Protein AF-W6N243-F1 (afdb_monomer_lite)

InterPro domains:
  IPR001034 DeoR-type HTH domain [PF08220] (4-28)
  IPR037171 NagB/RpiA transferase-like [SSF100950] (47-79)
  IPR050313 Carbohydrate Metabolism HTH-type Transcriptional Regulators [PTHR30363] (2-77)

Organism: NCBI:txid1408889

Secondary structure (DSSP, 8-state):
----HHHHHHHHHHHHHTTSEEEETTEEEES------HHHHHHTTHHHHHHHHHHHHTT--TT------SSTTGGGGGG-

Radius of gyration: 18.67 Å; chains: 1; bounding box: 36×37×43 Å

Foldseek 3Di:
DDDDPVRVVVVVVVCVVVQQWDDDVPGIGGPDPCPPDQVVQLPPPVVVLLVVLVVVVVPDDPPDDDDFDPHSSRVSVVVD

Structure (mmCIF, N/CA/C/O backbone):
data_AF-W6N243-F1
#
_entry.id   AF-W6N243-F1
#
loop_
_atom_site.group_PDB
_atom_site.id
_atom_site.type_symbol
_atom_site.label_atom_id
_atom_site.label_alt_id
_atom_site.label_comp_id
_atom_site.label_asym_id
_atom_site.label_entity_id
_atom_site.label_seq_id
_atom_site.pdbx_PDB_ins_code
_atom_site.Cartn_x
_atom_site.Cartn_y
_atom_site.Cartn_z
_atom_site.occupancy
_atom_site.B_iso_or_equiv
_atom_site.auth_seq_id
_atom_site.auth_comp_id
_atom_site.auth_asym_id
_atom_site.auth_atom_id
_atom_site.pdbx_PDB_model_num
ATOM 1 N N . MET A 1 1 ? 8.210 21.197 -4.807 1.00 46.94 1 MET A N 1
ATOM 2 C CA . MET A 1 1 ? 9.125 21.158 -5.968 1.00 46.94 1 MET A CA 1
ATOM 3 C C . MET A 1 1 ? 8.303 21.516 -7.194 1.00 46.94 1 MET A C 1
ATOM 5 O O . MET A 1 1 ? 7.595 20.657 -7.697 1.00 46.94 1 MET A O 1
ATOM 9 N N . GLU A 1 2 ? 8.319 22.775 -7.626 1.00 53.16 2 GLU A N 1
ATOM 10 C CA . GLU A 1 2 ? 7.756 23.149 -8.930 1.00 53.16 2 GLU A CA 1
ATOM 11 C C . GLU A 1 2 ? 8.884 23.104 -9.961 1.00 53.16 2 GLU A C 1
ATOM 13 O O . GLU A 1 2 ? 9.792 23.932 -9.950 1.00 53.16 2 GLU A O 1
ATOM 18 N N . GLY A 1 3 ? 8.877 22.076 -10.810 1.00 64.62 3 GLY A N 1
ATOM 19 C CA . GLY A 1 3 ? 9.771 21.987 -11.960 1.00 64.62 3 GLY A CA 1
ATOM 20 C C . GLY A 1 3 ? 9.150 22.685 -13.167 1.00 64.62 3 GLY A C 1
ATOM 21 O O . GLY A 1 3 ? 7.960 22.519 -13.433 1.00 64.62 3 GLY A O 1
ATOM 22 N N . SER A 1 4 ? 9.944 23.443 -13.931 1.00 85.50 4 SER A N 1
ATOM 23 C CA . SER A 1 4 ? 9.474 23.990 -15.210 1.00 85.50 4 SER A CA 1
ATOM 24 C C . SER A 1 4 ? 9.127 22.853 -16.181 1.00 85.50 4 SER A C 1
ATOM 26 O O . SER A 1 4 ? 9.744 21.783 -16.140 1.00 85.50 4 SER A O 1
ATOM 28 N N . GLN A 1 5 ? 8.195 23.083 -17.113 1.00 84.25 5 GLN A N 1
ATOM 29 C CA . GLN A 1 5 ? 7.867 22.087 -18.146 1.00 84.25 5 GLN A CA 1
ATOM 30 C C . GLN A 1 5 ? 9.102 21.642 -18.946 1.00 84.25 5 GLN A C 1
ATOM 32 O O . GLN A 1 5 ? 9.189 20.482 -19.350 1.00 84.25 5 GLN A O 1
ATOM 37 N N . ASN A 1 6 ? 10.073 22.538 -19.147 1.00 87.56 6 ASN A N 1
ATOM 38 C CA . ASN A 1 6 ? 11.326 22.211 -19.824 1.00 87.56 6 ASN A CA 1
ATOM 39 C C . ASN A 1 6 ? 12.185 21.247 -18.999 1.00 87.56 6 ASN A C 1
ATOM 41 O O . ASN A 1 6 ? 12.752 20.314 -19.566 1.00 87.56 6 ASN A O 1
ATOM 45 N N . THR A 1 7 ? 12.234 21.427 -17.677 1.00 88.00 7 THR A N 1
ATOM 46 C CA . THR A 1 7 ? 12.934 20.521 -16.757 1.00 88.00 7 THR A CA 1
ATOM 47 C C . THR A 1 7 ? 12.286 19.140 -16.777 1.00 88.00 7 THR A C 1
ATOM 49 O O . THR A 1 7 ? 12.960 18.161 -17.066 1.00 88.00 7 THR A O 1
ATOM 52 N N . ILE A 1 8 ? 10.958 19.070 -16.625 1.00 87.62 8 ILE A N 1
ATOM 53 C CA . ILE A 1 8 ? 10.208 17.802 -16.659 1.00 87.62 8 ILE A CA 1
ATOM 54 C C . ILE A 1 8 ? 10.427 17.071 -17.992 1.00 87.62 8 ILE A C 1
ATOM 56 O O . ILE A 1 8 ? 10.666 15.866 -18.015 1.00 87.62 8 ILE A O 1
ATOM 60 N N . ARG A 1 9 ? 10.388 17.786 -19.125 1.00 88.12 9 ARG A N 1
ATOM 61 C CA . ARG A 1 9 ? 10.650 17.191 -20.446 1.00 88.12 9 ARG A CA 1
ATOM 62 C C . ARG A 1 9 ? 12.081 16.676 -20.579 1.00 88.12 9 ARG A C 1
ATOM 64 O O . ARG A 1 9 ? 12.269 15.625 -21.192 1.00 88.12 9 ARG A O 1
ATOM 71 N N . ARG A 1 10 ? 13.075 17.403 -20.057 1.00 89.94 10 ARG A N 1
ATOM 72 C CA . ARG A 1 10 ? 14.481 16.975 -20.080 1.00 89.94 10 ARG A CA 1
ATOM 73 C C . ARG A 1 10 ? 14.670 15.709 -19.252 1.00 89.94 10 ARG A C 1
ATOM 75 O O . ARG A 1 10 ? 15.185 14.736 -19.789 1.00 89.94 10 ARG A O 1
ATOM 82 N N . ASP A 1 11 ? 14.165 15.700 -18.027 1.00 90.19 11 ASP A N 1
ATOM 83 C CA . ASP A 1 11 ? 14.307 14.574 -17.106 1.00 90.19 11 ASP A CA 1
ATOM 84 C C . ASP A 1 11 ? 13.594 13.328 -17.662 1.00 90.19 11 ASP A C 1
ATOM 86 O O . ASP A 1 11 ? 14.166 12.242 -17.700 1.00 90.19 11 ASP A O 1
ATOM 90 N N . ILE A 1 12 ? 12.388 13.485 -18.230 1.00 90.31 12 ILE A N 1
ATOM 91 C CA . ILE A 1 12 ? 11.699 12.394 -18.942 1.00 90.31 12 ILE A CA 1
ATOM 92 C C . ILE A 1 12 ? 12.541 11.876 -20.113 1.00 90.31 12 ILE A C 1
ATOM 94 O O . ILE A 1 12 ? 12.619 10.669 -20.324 1.00 90.31 12 ILE A O 1
ATOM 98 N N . ASN A 1 13 ? 13.168 12.754 -20.901 1.00 91.06 13 ASN A N 1
ATOM 99 C CA . ASN A 1 13 ? 14.011 12.315 -22.013 1.00 91.06 13 ASN A CA 1
ATOM 100 C C . ASN A 1 13 ? 15.251 11.549 -21.530 1.00 91.06 13 ASN A C 1
ATOM 102 O O . ASN A 1 13 ? 15.663 10.605 -22.199 1.00 91.06 13 ASN A O 1
ATOM 106 N N . GLU A 1 14 ? 15.839 11.933 -20.397 1.00 92.69 14 GLU A N 1
ATOM 107 C CA . GLU A 1 14 ? 16.958 11.212 -19.782 1.00 92.69 14 GLU A CA 1
ATOM 108 C C . GLU A 1 14 ? 16.530 9.825 -19.290 1.00 92.69 14 GLU A C 1
ATOM 110 O O . GLU A 1 14 ? 17.189 8.839 -19.616 1.00 92.69 14 GLU A O 1
ATOM 115 N N . LEU A 1 15 ? 15.374 9.722 -18.628 1.00 89.69 15 LEU A N 1
ATOM 116 C CA . LEU A 1 15 ? 14.800 8.447 -18.176 1.00 89.69 15 LEU A CA 1
ATOM 117 C C . LEU A 1 15 ? 14.389 7.520 -19.336 1.00 89.69 15 LEU A C 1
ATOM 119 O O . LEU A 1 15 ? 14.453 6.295 -19.231 1.00 89.69 15 LEU A O 1
ATOM 123 N N . VAL A 1 16 ? 13.969 8.091 -20.468 1.00 90.88 16 VAL A N 1
ATOM 124 C CA . VAL A 1 16 ? 13.710 7.316 -21.692 1.00 90.88 16 VAL A CA 1
ATOM 125 C C . VAL A 1 16 ? 15.023 6.822 -22.300 1.00 90.88 16 VAL A C 1
ATOM 127 O O . VAL A 1 16 ? 15.108 5.671 -22.722 1.00 90.88 16 VAL A O 1
ATOM 130 N N . LYS A 1 17 ? 16.068 7.661 -22.317 1.00 91.12 17 LYS A N 1
ATOM 131 C CA . LYS A 1 17 ? 17.403 7.275 -22.804 1.00 91.12 17 LYS A CA 1
ATOM 132 C C . LYS A 1 17 ? 18.055 6.197 -21.940 1.00 91.12 17 LYS A C 1
ATOM 134 O O . LYS A 1 17 ? 18.754 5.354 -22.490 1.00 91.12 17 LYS A O 1
ATOM 139 N N . SER A 1 18 ? 17.819 6.197 -20.627 1.00 89.38 18 SER A N 1
ATOM 140 C CA . SER A 1 18 ? 18.314 5.146 -19.727 1.00 89.38 18 SER A CA 1
ATOM 141 C C . SER A 1 18 ? 17.600 3.803 -19.917 1.00 89.38 18 SER A C 1
ATOM 143 O O . SER A 1 18 ? 18.005 2.811 -19.317 1.00 89.38 18 SER A O 1
ATOM 145 N N . GLY A 1 19 ? 16.539 3.749 -20.733 1.00 84.31 19 GLY A N 1
ATOM 146 C CA . GLY A 1 19 ? 15.775 2.531 -20.998 1.00 84.31 19 GLY A CA 1
ATOM 147 C C . GLY A 1 19 ? 14.860 2.111 -19.847 1.00 84.31 19 GLY A C 1
ATOM 148 O O . GLY A 1 19 ? 14.298 1.020 -19.889 1.00 84.31 19 GLY A O 1
ATOM 149 N N . THR A 1 20 ? 14.685 2.957 -18.831 1.00 78.94 20 THR A N 1
ATOM 150 C CA . THR A 1 20 ? 13.850 2.652 -17.659 1.00 78.94 20 THR A CA 1
ATOM 151 C C . THR A 1 20 ? 12.365 2.840 -17.963 1.00 78.94 20 THR A C 1
ATOM 153 O O . THR A 1 20 ? 11.529 2.093 -17.471 1.00 78.94 20 THR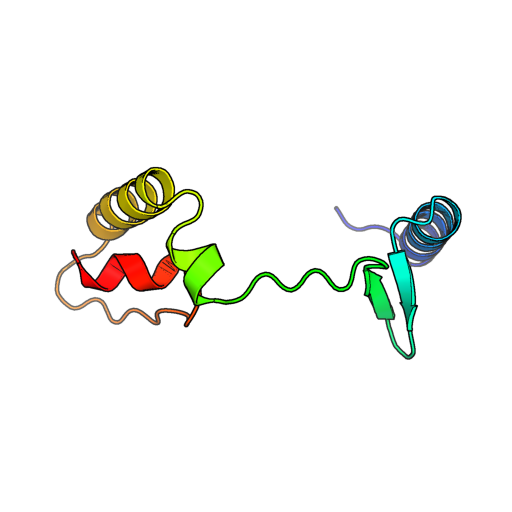 A O 1
ATOM 156 N N . ILE A 1 21 ? 12.028 3.811 -18.812 1.00 88.06 21 ILE A N 1
ATOM 157 C CA . ILE A 1 21 ? 10.651 4.108 -19.222 1.00 88.06 21 ILE A CA 1
ATOM 158 C C . ILE A 1 21 ? 10.576 4.324 -20.737 1.00 88.06 21 ILE A C 1
ATOM 160 O O . ILE A 1 21 ? 11.571 4.632 -21.392 1.00 88.06 21 ILE A O 1
ATOM 164 N N . LYS A 1 22 ? 9.376 4.225 -21.303 1.00 89.88 22 LYS A N 1
ATOM 165 C CA . LYS A 1 22 ? 9.067 4.581 -22.694 1.00 89.88 22 LYS A CA 1
ATOM 166 C C . LYS A 1 22 ? 8.003 5.665 -22.758 1.00 89.88 22 LYS A C 1
ATOM 168 O O . LYS A 1 22 ? 7.131 5.756 -21.896 1.00 89.88 22 LYS A O 1
ATOM 173 N N . LYS A 1 23 ? 8.038 6.467 -23.823 1.00 89.31 23 LYS A N 1
ATOM 174 C CA . LYS A 1 23 ? 6.942 7.392 -24.136 1.00 89.31 23 LYS A CA 1
ATOM 175 C C . LYS A 1 23 ? 5.756 6.631 -24.714 1.00 89.31 23 LYS A C 1
ATOM 177 O O . LYS A 1 23 ? 5.928 5.746 -25.549 1.00 89.31 23 LYS A O 1
ATOM 182 N N . VAL A 1 24 ? 4.561 7.024 -24.296 1.00 89.06 24 VAL A N 1
ATOM 183 C CA . VAL A 1 24 ? 3.278 6.586 -24.855 1.00 89.06 24 VAL A CA 1
ATOM 184 C C . VAL A 1 24 ? 2.442 7.819 -25.200 1.00 89.06 24 VAL A C 1
ATOM 186 O O . VAL A 1 24 ? 2.808 8.942 -24.845 1.00 89.06 24 VAL A O 1
ATOM 189 N N . TYR A 1 25 ? 1.331 7.645 -25.916 1.00 88.62 25 TYR A N 1
ATOM 190 C CA . TYR A 1 25 ? 0.443 8.768 -26.213 1.00 88.62 25 TYR A CA 1
ATOM 191 C C . TYR A 1 25 ? -0.052 9.406 -24.904 1.00 88.62 25 TYR A C 1
ATOM 193 O O . TYR A 1 25 ? -0.666 8.736 -24.079 1.00 88.62 25 TYR A O 1
ATOM 201 N N . GLY A 1 26 ? 0.265 10.686 -24.699 1.00 85.38 26 GLY A N 1
ATOM 202 C CA . GLY A 1 26 ? -0.150 11.440 -23.513 1.00 85.38 26 GLY A CA 1
ATOM 203 C C . GLY A 1 26 ? 0.643 11.176 -22.225 1.00 85.38 26 GLY A C 1
ATOM 204 O O . GLY A 1 26 ? 0.274 11.727 -21.193 1.00 85.38 26 GLY A O 1
ATOM 205 N N . GLY A 1 27 ? 1.730 10.391 -22.242 1.00 89.00 27 GLY A N 1
ATOM 206 C CA . GLY A 1 27 ? 2.480 10.121 -21.011 1.00 89.00 27 GLY A CA 1
ATOM 207 C C . GLY A 1 27 ? 3.720 9.244 -21.167 1.00 89.00 27 GLY A C 1
ATOM 208 O O . GLY A 1 27 ? 4.337 9.161 -22.232 1.00 89.00 27 GLY A O 1
ATOM 209 N N . VAL A 1 28 ? 4.089 8.585 -20.071 1.00 91.06 28 VAL A N 1
ATOM 210 C CA . VAL A 1 28 ? 5.184 7.612 -20.004 1.00 91.06 28 VAL A CA 1
ATOM 211 C C . VAL A 1 28 ? 4.682 6.304 -19.400 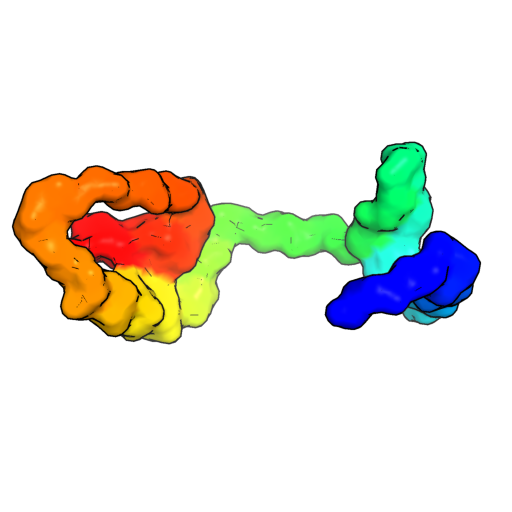1.00 91.06 28 VAL A C 1
ATOM 213 O O . VAL A 1 28 ? 3.752 6.300 -18.600 1.00 91.06 28 VAL A O 1
ATOM 216 N N . SER A 1 29 ? 5.293 5.197 -19.799 1.00 87.31 29 SER A N 1
ATOM 217 C CA . SER A 1 29 ? 5.036 3.855 -19.278 1.00 87.31 29 SER A CA 1
ATOM 218 C C . SER A 1 29 ? 6.358 3.225 -18.874 1.00 87.31 29 SER A C 1
ATOM 220 O O . SER A 1 29 ? 7.388 3.513 -19.481 1.00 87.31 29 SER A O 1
ATOM 222 N N . ASP A 1 30 ? 6.326 2.315 -17.909 1.00 83.62 30 ASP A N 1
ATOM 223 C CA . ASP A 1 30 ? 7.453 1.419 -17.659 1.00 83.62 30 ASP A CA 1
ATOM 224 C C . ASP A 1 30 ? 7.720 0.552 -18.910 1.00 83.62 30 ASP A C 1
ATOM 226 O O . ASP A 1 30 ? 6.808 0.270 -19.705 1.00 83.62 30 ASP A O 1
ATOM 230 N N . ASN A 1 31 ? 8.979 0.171 -19.108 1.00 75.31 31 ASN A N 1
ATOM 231 C CA . ASN A 1 31 ? 9.375 -0.846 -20.077 1.00 75.31 31 ASN A CA 1
ATOM 232 C C . ASN A 1 31 ? 9.107 -2.268 -19.569 1.00 75.31 31 ASN A C 1
ATOM 234 O O . ASN A 1 31 ? 8.948 -3.183 -20.379 1.00 75.31 31 ASN A O 1
ATOM 238 N N . LEU A 1 32 ? 9.018 -2.459 -18.252 1.00 66.69 32 LEU A N 1
ATOM 239 C CA . LEU A 1 32 ? 8.756 -3.745 -17.622 1.00 66.69 32 LEU A CA 1
ATOM 240 C C . LEU A 1 32 ? 7.247 -3.960 -17.448 1.00 66.69 32 LEU A C 1
ATOM 242 O O . LEU A 1 32 ? 6.598 -3.376 -16.587 1.00 66.69 32 LEU A O 1
ATOM 246 N N . ASN A 1 33 ? 6.680 -4.874 -18.236 1.00 61.50 33 ASN A N 1
ATOM 247 C CA . ASN A 1 33 ? 5.312 -5.372 -18.052 1.00 61.50 33 ASN A CA 1
ATOM 248 C C . ASN A 1 33 ? 5.239 -6.420 -16.922 1.00 61.50 33 ASN A C 1
ATOM 250 O O . ASN A 1 33 ? 4.689 -7.503 -17.106 1.00 61.50 33 ASN A O 1
ATOM 254 N N . LEU A 1 34 ? 5.805 -6.136 -15.751 1.00 66.12 34 LEU A N 1
ATOM 255 C CA . LEU A 1 34 ? 5.713 -7.024 -14.588 1.00 66.12 34 LEU A CA 1
ATOM 256 C C . LEU A 1 34 ? 4.645 -6.503 -13.627 1.00 66.12 34 LEU A C 1
ATOM 258 O O . LEU A 1 34 ? 4.913 -6.126 -12.487 1.00 66.12 34 LEU A O 1
ATOM 262 N N . LEU A 1 35 ? 3.396 -6.491 -14.097 1.00 71.38 35 LEU A N 1
ATOM 263 C CA . LEU A 1 35 ? 2.260 -6.407 -13.185 1.00 71.38 35 LEU A CA 1
ATOM 264 C C . LEU A 1 35 ? 2.173 -7.734 -12.433 1.00 71.38 35 LEU A C 1
ATOM 266 O O . LEU A 1 35 ? 1.578 -8.699 -12.905 1.00 71.38 35 LEU A O 1
ATOM 270 N N . VAL A 1 36 ? 2.800 -7.775 -11.259 1.00 83.19 36 VAL A N 1
ATOM 271 C CA . VAL A 1 36 ? 2.707 -8.923 -10.358 1.00 83.19 36 VAL A CA 1
ATOM 272 C C . VAL A 1 36 ? 1.234 -9.116 -9.963 1.00 83.19 36 VAL A C 1
ATOM 274 O O . VAL A 1 36 ? 0.601 -8.150 -9.505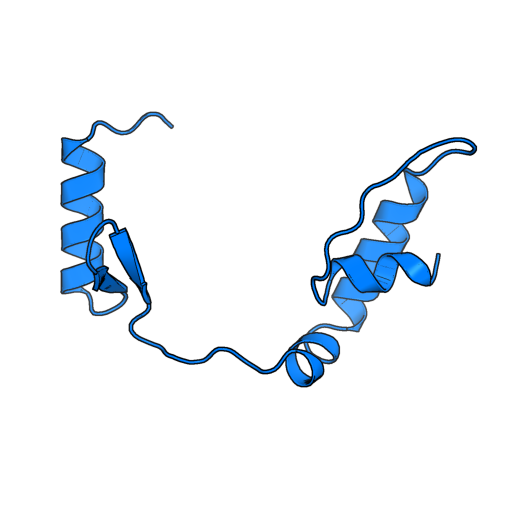 1.00 83.19 36 VAL A O 1
ATOM 277 N N . PRO A 1 37 ? 0.669 -10.328 -10.122 1.00 90.00 37 PRO A N 1
ATOM 278 C CA . PRO A 1 37 ? -0.722 -10.608 -9.797 1.00 90.00 37 PRO A CA 1
ATOM 279 C C . PRO A 1 37 ? -1.100 -10.178 -8.379 1.00 90.00 37 PRO A C 1
ATOM 281 O O . PRO A 1 37 ? -0.296 -10.217 -7.447 1.00 90.00 37 PRO A O 1
ATOM 284 N N . PHE A 1 38 ? -2.360 -9.785 -8.185 1.00 89.62 38 PHE A N 1
ATOM 285 C CA . PHE A 1 38 ? -2.847 -9.313 -6.886 1.00 89.62 38 PHE A CA 1
ATOM 286 C C . PHE A 1 38 ? -2.580 -10.314 -5.753 1.00 89.62 38 PHE A C 1
ATOM 288 O O . PHE A 1 38 ? -2.108 -9.918 -4.690 1.00 89.62 38 PHE A O 1
ATOM 295 N N . ASN A 1 39 ? -2.835 -11.603 -5.991 1.00 91.31 39 ASN A N 1
ATOM 296 C CA . ASN A 1 39 ? -2.639 -12.652 -4.989 1.00 91.31 39 ASN A CA 1
ATOM 297 C C . ASN A 1 39 ? -1.171 -12.796 -4.576 1.00 91.31 39 ASN A C 1
ATOM 299 O O . ASN A 1 39 ? -0.889 -12.975 -3.395 1.00 91.31 39 ASN A O 1
ATOM 303 N N . GLU A 1 40 ? -0.239 -12.639 -5.513 1.00 91.44 40 GLU A N 1
ATOM 304 C CA . GLU A 1 40 ? 1.190 -12.623 -5.203 1.00 91.44 40 GLU A CA 1
ATOM 305 C C . GLU A 1 40 ? 1.552 -11.368 -4.405 1.00 91.44 40 GLU A C 1
ATOM 307 O O . GLU A 1 40 ? 2.135 -11.462 -3.323 1.00 91.44 40 GLU A O 1
ATOM 312 N N . ARG A 1 41 ? 1.093 -10.189 -4.849 1.00 92.88 41 ARG A N 1
ATOM 313 C CA . ARG A 1 41 ? 1.291 -8.934 -4.107 1.00 92.88 41 ARG A CA 1
ATOM 314 C C . ARG A 1 41 ? 0.704 -8.995 -2.695 1.00 92.88 41 ARG A C 1
ATOM 316 O O . ARG A 1 41 ? 1.265 -8.373 -1.799 1.00 92.88 41 ARG A O 1
ATOM 323 N N . LYS A 1 42 ? -0.385 -9.734 -2.463 1.00 90.69 42 LYS A N 1
ATOM 324 C CA . LYS A 1 42 ? -0.998 -9.917 -1.135 1.00 90.69 42 LYS A CA 1
ATOM 325 C C . LYS A 1 42 ? -0.064 -10.640 -0.160 1.00 90.69 42 LYS A C 1
ATOM 327 O O . LYS A 1 42 ? -0.090 -10.349 1.033 1.00 90.69 42 LYS A O 1
ATOM 332 N N . ILE A 1 43 ? 0.760 -11.557 -0.660 1.00 92.38 43 ILE A N 1
ATOM 333 C CA . ILE A 1 43 ? 1.695 -12.345 0.149 1.00 92.38 43 ILE A CA 1
ATOM 334 C C . ILE A 1 43 ? 3.013 -11.581 0.342 1.00 92.38 43 ILE A C 1
ATOM 336 O O . ILE A 1 43 ? 3.595 -11.612 1.429 1.00 92.38 43 ILE A O 1
ATOM 340 N N . THR A 1 44 ? 3.459 -10.836 -0.671 1.00 92.75 44 THR A N 1
ATOM 341 C CA . THR A 1 44 ? 4.684 -10.034 -0.591 1.00 92.75 44 THR A CA 1
ATOM 342 C C . THR A 1 44 ? 4.607 -8.987 0.520 1.00 92.75 44 THR A C 1
ATOM 344 O O . THR A 1 44 ? 3.666 -8.187 0.590 1.00 92.75 44 THR A O 1
ATOM 347 N N . SER A 1 45 ? 5.630 -8.981 1.383 1.00 93.62 45 SER A N 1
ATOM 348 C CA . SER A 1 45 ? 5.765 -8.077 2.535 1.00 93.62 45 SER A CA 1
ATOM 349 C C . SER A 1 45 ? 4.556 -8.092 3.479 1.00 93.62 45 SER A C 1
ATOM 351 O O . SER A 1 45 ? 4.242 -7.080 4.108 1.00 93.62 45 SER A O 1
ATOM 353 N N . ARG A 1 46 ? 3.858 -9.232 3.588 1.00 94.38 46 ARG A N 1
ATOM 354 C CA . ARG A 1 46 ? 2.629 -9.375 4.387 1.00 94.38 46 ARG A CA 1
ATOM 355 C C . ARG A 1 46 ? 2.790 -8.896 5.829 1.00 94.38 46 ARG A C 1
ATOM 357 O O . ARG A 1 46 ? 1.917 -8.187 6.325 1.00 94.38 46 ARG A O 1
ATOM 364 N N . THR A 1 47 ? 3.899 -9.235 6.487 1.00 96.62 47 THR A N 1
ATOM 365 C CA . THR A 1 47 ? 4.178 -8.797 7.865 1.00 96.62 47 THR A CA 1
ATOM 366 C C . THR A 1 47 ? 4.226 -7.276 7.965 1.00 96.62 47 THR A C 1
ATOM 368 O O . THR A 1 47 ? 3.546 -6.695 8.803 1.00 96.62 47 THR A O 1
ATOM 371 N N . THR A 1 48 ? 4.956 -6.618 7.061 1.00 97.69 48 THR A N 1
ATOM 372 C CA . THR A 1 48 ? 5.041 -5.153 7.010 1.00 97.69 48 THR A CA 1
ATOM 373 C C . THR A 1 48 ? 3.675 -4.527 6.754 1.00 97.69 48 THR A C 1
ATOM 375 O O . THR A 1 48 ? 3.300 -3.586 7.439 1.00 97.69 48 THR A O 1
ATOM 378 N N . LYS A 1 49 ? 2.895 -5.073 5.815 1.00 97.25 49 LYS A N 1
ATOM 379 C CA . LYS A 1 49 ? 1.540 -4.580 5.520 1.00 97.25 49 LYS A CA 1
ATOM 380 C C . LYS A 1 49 ? 0.593 -4.728 6.710 1.00 97.25 49 LYS A C 1
ATOM 382 O O . LYS A 1 49 ? -0.208 -3.836 6.958 1.00 97.25 49 LYS A O 1
ATOM 387 N N . THR A 1 50 ? 0.718 -5.820 7.460 1.00 97.00 50 THR A N 1
ATOM 388 C CA . THR A 1 50 ? -0.054 -6.044 8.691 1.00 97.00 50 THR A CA 1
ATOM 389 C C . THR A 1 50 ? 0.339 -5.037 9.770 1.00 97.00 50 THR A C 1
ATOM 391 O O . THR A 1 50 ? -0.536 -4.484 10.424 1.00 97.00 50 THR A O 1
ATOM 394 N N . LEU A 1 51 ? 1.638 -4.754 9.928 1.00 97.94 51 LEU A N 1
ATOM 395 C CA . LEU A 1 51 ? 2.119 -3.749 10.877 1.00 97.94 51 LEU A CA 1
ATOM 396 C C . LEU A 1 51 ? 1.628 -2.344 10.508 1.00 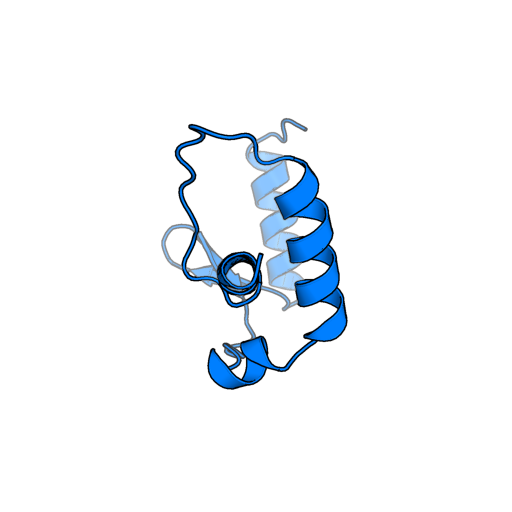97.94 51 LEU A C 1
ATOM 398 O O . LEU A 1 51 ? 1.124 -1.643 11.373 1.00 97.94 51 LEU A O 1
ATOM 402 N N . ILE A 1 52 ? 1.710 -1.970 9.226 1.00 97.50 52 ILE A N 1
ATOM 403 C CA . ILE A 1 52 ? 1.166 -0.701 8.724 1.00 97.50 52 ILE A CA 1
ATOM 404 C C . ILE A 1 52 ? -0.323 -0.597 9.053 1.00 97.50 52 ILE A C 1
ATOM 406 O O . ILE A 1 52 ? -0.752 0.432 9.561 1.00 97.50 52 ILE A O 1
ATOM 410 N N . ALA A 1 53 ? -1.096 -1.654 8.790 1.00 97.25 53 ALA A N 1
ATOM 411 C CA . ALA A 1 53 ? -2.529 -1.652 9.051 1.00 97.25 53 ALA A CA 1
ATOM 412 C C . ALA A 1 53 ? -2.849 -1.508 10.545 1.00 97.25 53 ALA A C 1
ATOM 414 O O . ALA A 1 53 ? -3.678 -0.683 10.908 1.00 97.25 53 ALA A O 1
ATOM 415 N N . LYS A 1 54 ? -2.128 -2.234 11.407 1.00 98.00 54 LYS A N 1
ATOM 416 C CA . LYS A 1 54 ? -2.272 -2.119 12.861 1.00 98.00 54 LYS A CA 1
ATOM 417 C C . LYS A 1 54 ? -1.961 -0.706 13.354 1.00 98.00 54 LYS A C 1
ATOM 419 O O . LYS A 1 54 ? -2.717 -0.133 14.124 1.00 98.00 54 LYS A O 1
ATOM 424 N N . THR A 1 55 ? -0.848 -0.129 12.909 1.00 98.25 55 THR A N 1
ATOM 425 C CA . THR A 1 55 ? -0.487 1.236 13.302 1.00 98.25 55 THR A CA 1
ATOM 426 C C . THR A 1 55 ? -1.505 2.240 12.772 1.00 98.25 55 THR A C 1
ATOM 428 O O . THR A 1 55 ? -1.887 3.149 13.490 1.00 98.25 55 THR A O 1
ATOM 431 N N . ALA A 1 56 ? -1.996 2.074 11.543 1.00 97.50 56 ALA A N 1
ATOM 432 C CA . ALA A 1 56 ? -3.022 2.949 10.987 1.00 97.50 56 ALA A CA 1
ATOM 433 C C . ALA A 1 56 ? -4.362 2.841 11.738 1.00 97.50 56 ALA A C 1
ATOM 435 O O . ALA A 1 56 ? -5.020 3.860 11.926 1.00 97.50 56 ALA A O 1
ATOM 436 N N . SER A 1 57 ? -4.754 1.647 12.204 1.00 97.06 57 SER A N 1
ATOM 437 C CA . SER A 1 57 ? -6.002 1.470 12.959 1.00 97.06 57 SER A CA 1
ATOM 438 C C . SER A 1 57 ? -5.988 2.179 14.312 1.00 97.06 57 SER A C 1
ATOM 440 O O . SER A 1 57 ? -7.039 2.574 14.797 1.00 97.06 57 SER A O 1
ATOM 442 N N . GLU A 1 58 ? -4.809 2.407 14.900 1.00 97.94 58 GLU A N 1
ATOM 443 C CA . GLU A 1 58 ? -4.662 3.163 16.155 1.00 97.94 58 GLU A CA 1
ATOM 444 C C . GLU A 1 58 ? -5.045 4.650 16.014 1.00 97.94 58 GLU A C 1
ATOM 446 O O . GLU A 1 58 ? -5.227 5.329 17.021 1.00 97.94 58 GLU A O 1
ATOM 451 N N . PHE A 1 59 ? -5.194 5.162 14.786 1.00 97.75 59 PHE A N 1
ATOM 452 C CA . PHE A 1 59 ? -5.644 6.534 14.518 1.00 97.75 59 PHE A CA 1
ATOM 453 C C . PHE A 1 59 ? -7.154 6.652 14.264 1.00 97.75 59 PHE A C 1
ATOM 455 O O . PHE A 1 59 ? -7.640 7.766 14.071 1.00 97.75 59 PHE A O 1
ATOM 462 N N . ILE A 1 60 ? -7.884 5.534 14.224 1.00 96.69 60 ILE A N 1
ATOM 463 C CA . ILE A 1 60 ? -9.321 5.500 13.934 1.00 96.69 60 ILE A CA 1
ATOM 464 C C . ILE A 1 60 ? -10.100 5.672 15.235 1.00 96.69 60 ILE A C 1
ATOM 466 O O . ILE A 1 60 ? -9.842 4.972 16.214 1.00 96.69 60 ILE A O 1
ATOM 470 N N . ASN A 1 61 ? -11.075 6.579 15.232 1.00 97.38 61 ASN A N 1
ATOM 471 C CA . ASN A 1 61 ? -11.969 6.801 16.361 1.00 97.38 61 ASN A CA 1
ATOM 472 C C . ASN A 1 61 ? -13.387 6.325 16.043 1.00 97.38 61 ASN A C 1
ATOM 474 O O . ASN A 1 61 ? -13.776 6.152 14.886 1.00 97.38 61 ASN A O 1
ATOM 478 N N . ASP A 1 62 ? -14.177 6.122 17.096 1.00 96.94 62 ASP A N 1
ATOM 479 C CA . ASP A 1 62 ? -15.586 5.774 16.943 1.00 96.94 62 ASP A CA 1
ATOM 480 C C . ASP A 1 62 ? -16.344 6.866 16.171 1.00 96.94 62 ASP A C 1
ATOM 482 O O . ASP A 1 62 ? -16.180 8.061 16.424 1.00 96.94 62 ASP A O 1
ATOM 486 N N . GLY A 1 63 ? -17.171 6.437 15.218 1.00 97.44 63 GLY A N 1
ATOM 487 C CA . GLY A 1 63 ? -17.924 7.323 14.328 1.00 97.44 63 GLY A CA 1
ATOM 488 C C . GLY A 1 63 ? -17.184 7.802 13.072 1.00 97.44 63 GLY A C 1
ATOM 489 O O . GLY A 1 63 ? -17.818 8.442 12.229 1.00 97.44 63 GLY A O 1
ATOM 490 N N . ASP A 1 64 ? -15.898 7.480 12.894 1.00 97.69 64 ASP A N 1
ATOM 491 C CA . ASP A 1 64 ? -15.177 7.811 11.661 1.00 97.69 64 ASP A CA 1
ATOM 492 C C . ASP A 1 64 ? -15.747 7.051 10.448 1.00 97.69 64 ASP A C 1
ATOM 494 O O . ASP A 1 64 ? -16.023 5.851 10.493 1.00 97.69 64 ASP A O 1
ATOM 498 N N . ILE A 1 65 ? -15.874 7.750 9.314 1.00 96.56 65 ILE A N 1
ATOM 499 C CA . ILE A 1 65 ? -16.233 7.151 8.022 1.00 96.56 65 ILE A CA 1
ATOM 500 C C . ILE A 1 65 ? -14.992 7.158 7.138 1.00 96.56 65 ILE A C 1
ATOM 502 O O . ILE A 1 65 ? -14.531 8.210 6.695 1.00 9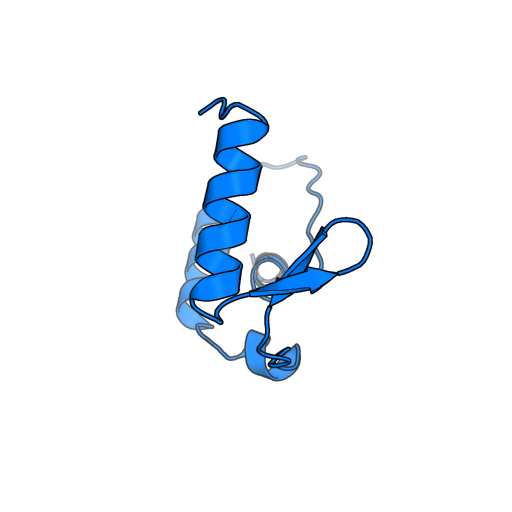6.56 65 ILE A O 1
ATOM 506 N N . ILE A 1 66 ? -14.460 5.969 6.865 1.00 94.69 66 ILE A N 1
ATOM 507 C CA . ILE A 1 66 ? -13.173 5.808 6.188 1.00 94.69 66 ILE A CA 1
ATOM 508 C C . ILE A 1 66 ? -13.374 5.120 4.843 1.00 94.69 66 ILE A C 1
ATOM 510 O O . ILE A 1 66 ? -13.965 4.045 4.749 1.00 94.69 66 ILE A O 1
ATOM 514 N N . PHE A 1 67 ? -12.822 5.725 3.793 1.00 95.00 67 PHE A N 1
ATOM 515 C CA . PHE A 1 67 ? -12.728 5.102 2.478 1.00 95.00 67 PHE A CA 1
ATOM 516 C C . PHE A 1 67 ? -11.448 4.274 2.384 1.00 95.00 67 PHE A C 1
ATOM 518 O O . PHE A 1 67 ? -10.346 4.789 2.572 1.00 95.00 67 PHE A O 1
ATOM 525 N N . ILE A 1 68 ? -11.594 2.991 2.056 1.00 94.12 6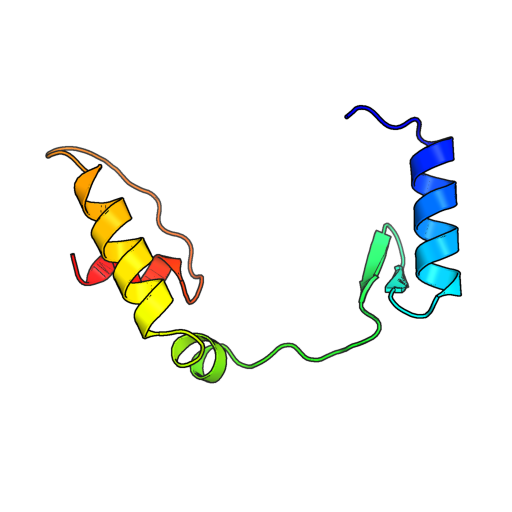8 ILE A N 1
ATOM 526 C CA . ILE A 1 68 ? -10.480 2.052 1.906 1.00 94.12 68 ILE A CA 1
ATOM 527 C C . ILE A 1 68 ? -10.319 1.688 0.431 1.00 94.12 68 ILE A C 1
ATOM 529 O O . ILE A 1 68 ? -11.254 1.212 -0.210 1.00 94.12 68 ILE A O 1
ATOM 533 N N . ASP A 1 69 ? -9.115 1.894 -0.105 1.00 92.75 69 ASP A N 1
ATOM 534 C CA . ASP A 1 69 ? -8.770 1.469 -1.463 1.00 92.75 69 ASP A CA 1
ATOM 535 C C . ASP A 1 69 ? -8.645 -0.066 -1.570 1.00 92.75 69 ASP A C 1
ATOM 537 O O . ASP A 1 69 ? -8.355 -0.768 -0.599 1.00 92.75 69 ASP A O 1
ATOM 541 N N . SER A 1 70 ? -8.788 -0.584 -2.787 1.00 91.31 70 SER A N 1
ATOM 542 C CA . SER A 1 70 ? -8.717 -2.003 -3.154 1.00 91.31 70 SER A CA 1
ATOM 543 C C . SER A 1 70 ? -7.298 -2.598 -3.176 1.00 91.31 70 SER A C 1
ATOM 545 O O . SER A 1 70 ? -7.114 -3.754 -3.561 1.00 91.31 70 SER A O 1
ATOM 547 N N . SER A 1 71 ? -6.268 -1.843 -2.781 1.00 93.50 71 SER A N 1
ATOM 548 C CA . SER A 1 71 ? -4.876 -2.298 -2.825 1.00 93.50 71 SER A CA 1
ATOM 549 C C . SER A 1 71 ? -4.571 -3.444 -1.845 1.00 93.50 71 SER A C 1
ATOM 551 O O . SER A 1 71 ? -5.160 -3.581 -0.773 1.00 93.50 71 SER A O 1
ATOM 553 N N . THR A 1 72 ? -3.541 -4.240 -2.157 1.00 95.50 72 THR A N 1
ATOM 554 C CA . THR A 1 72 ? -3.090 -5.332 -1.267 1.00 95.50 72 THR A CA 1
ATOM 555 C C . THR A 1 72 ? -2.542 -4.870 0.083 1.00 95.50 72 THR A C 1
ATOM 557 O O . THR A 1 72 ? -2.351 -5.708 0.960 1.00 95.50 72 THR A O 1
ATOM 560 N N . THR A 1 73 ? -2.232 -3.582 0.246 1.00 95.81 73 THR A N 1
ATOM 561 C CA . THR A 1 73 ? -1.746 -3.023 1.513 1.00 95.81 73 THR A CA 1
ATOM 562 C C . THR A 1 73 ? -2.927 -2.604 2.377 1.00 95.81 73 THR A C 1
ATOM 564 O O . THR A 1 73 ? -3.060 -3.090 3.497 1.00 95.81 73 THR A O 1
ATOM 567 N N . THR A 1 74 ? -3.818 -1.781 1.824 1.00 95.94 74 THR A N 1
ATOM 568 C CA . THR A 1 74 ? -4.974 -1.202 2.525 1.00 95.94 74 THR A CA 1
ATOM 569 C C . THR A 1 74 ? -6.027 -2.241 2.885 1.00 95.94 74 THR A C 1
ATOM 571 O O . THR A 1 74 ? -6.650 -2.125 3.933 1.00 95.94 74 THR A O 1
ATOM 574 N N . VAL A 1 75 ? -6.162 -3.322 2.108 1.00 94.12 75 VAL A N 1
ATOM 575 C CA . VAL A 1 75 ? -7.090 -4.416 2.443 1.00 94.12 75 VAL A CA 1
ATOM 576 C C . VAL A 1 75 ? -6.777 -5.086 3.788 1.00 94.12 75 VAL A C 1
ATOM 578 O O . VAL A 1 75 ? -7.646 -5.735 4.348 1.00 94.12 75 VAL A O 1
ATOM 581 N N . ASN A 1 76 ? -5.563 -4.944 4.340 1.00 95.06 76 ASN A N 1
ATOM 582 C CA . ASN A 1 76 ? -5.239 -5.513 5.655 1.00 95.06 76 ASN A CA 1
ATOM 583 C C . ASN A 1 76 ? -5.889 -4.746 6.816 1.00 95.06 76 ASN A C 1
ATOM 585 O O . ASN A 1 76 ? -5.952 -5.306 7.908 1.00 95.06 76 ASN A O 1
ATOM 589 N N . MET A 1 77 ? -6.383 -3.522 6.578 1.00 96.31 77 MET A N 1
ATOM 590 C CA . MET A 1 77 ? -7.102 -2.716 7.571 1.00 96.31 77 MET A CA 1
ATOM 591 C C . MET A 1 77 ? -8.349 -3.424 8.096 1.00 96.31 77 MET A C 1
ATOM 593 O O . MET A 1 77 ? -8.657 -3.279 9.261 1.00 96.31 77 MET A O 1
ATOM 597 N N . VAL A 1 78 ? -9.017 -4.251 7.280 1.00 92.56 78 VAL A N 1
ATOM 598 C CA . VAL A 1 78 ? -10.266 -4.945 7.662 1.00 92.56 78 VAL A CA 1
ATOM 599 C C . VAL A 1 78 ? -10.107 -5.957 8.804 1.00 92.56 78 VAL A C 1
ATOM 601 O O . VAL A 1 78 ? -11.094 -6.528 9.254 1.00 92.56 78 VAL A O 1
ATOM 604 N N . ASN A 1 79 ? -8.870 -6.245 9.219 1.00 90.94 79 ASN A N 1
ATOM 605 C CA . ASN A 1 79 ? -8.580 -7.161 10.322 1.00 90.94 79 ASN A CA 1
ATOM 606 C C . ASN A 1 79 ? -8.441 -6.443 11.678 1.00 90.94 79 ASN A C 1
ATOM 608 O O . ASN A 1 79 ? -8.116 -7.113 12.660 1.00 90.94 79 ASN A O 1
ATOM 612 N N . PHE A 1 80 ? -8.619 -5.119 11.716 1.00 90.25 80 PHE A N 1
ATOM 613 C CA . PHE A 1 80 ? -8.510 -4.256 12.892 1.00 90.25 80 PHE A CA 1
ATOM 614 C C . PHE A 1 80 ? -9.758 -3.380 12.999 1.00 90.25 80 PHE A C 1
ATOM 616 O O . PHE A 1 80 ? -10.185 -3.151 14.149 1.00 90.25 80 PHE A O 1
#

pLDDT: mean 89.34, std 10.03, range [46.94, 98.25]

Sequence (80 aa):
MEGSQNTIRRDINELVKSGTIKKVYGGVSDNLNLLVPFNERKITSRTTKTLIAKTASEFINDGDIIFIDSSTTTVNMVNF